Protein AF-A0A812W5X5-F1 (afdb_monomer_lite)

Organism: Symbiodinium pilosum (NCBI:txid2952)

Sequence (114 aa):
ETPAAPATPVIEEPPQEAPAAPAAPVIPEPPQELTGDALVAFTRNQYLEALAKEGIPASRGAWLYGDYRNDIPDVSDPITCARACNLDEKCYHWNFKFMAKRCDLKAQNGGINQ

Structure (mmCIF, N/CA/C/O backbone):
data_AF-A0A812W5X5-F1
#
_entry.id   AF-A0A812W5X5-F1
#
loop_
_atom_site.group_PDB
_atom_site.id
_atom_site.type_symbol
_atom_site.label_atom_id
_atom_site.label_alt_id
_atom_site.label_comp_id
_atom_site.label_asym_id
_atom_site.label_entity_id
_atom_site.label_seq_id
_atom_site.pdbx_PDB_ins_code
_atom_site.Cartn_x
_atom_site.Cartn_y
_atom_site.Cartn_z
_atom_site.occupancy
_atom_site.B_iso_or_equiv
_atom_site.auth_seq_id
_atom_site.auth_comp_id
_atom_site.auth_asym_id
_atom_site.auth_atom_id
_atom_site.pdbx_PDB_model_num
ATOM 1 N N . GLU A 1 1 ? 66.569 33.051 -59.541 1.00 44.16 1 GLU A N 1
ATOM 2 C CA . GLU A 1 1 ? 65.240 33.508 -59.092 1.00 44.16 1 GLU A CA 1
ATOM 3 C C . GLU A 1 1 ? 64.201 32.478 -59.515 1.00 44.16 1 GLU A C 1
ATOM 5 O O . GLU A 1 1 ? 64.294 31.951 -60.617 1.00 44.16 1 GLU A O 1
ATOM 10 N N . THR A 1 2 ? 63.320 32.105 -58.589 1.00 54.59 2 THR A N 1
ATOM 11 C CA . THR A 1 2 ? 62.220 31.130 -58.726 1.00 54.59 2 THR A CA 1
ATOM 12 C C . THR A 1 2 ? 61.180 31.620 -59.763 1.00 54.59 2 THR A C 1
ATOM 14 O O . THR A 1 2 ? 61.124 32.826 -60.002 1.00 54.59 2 THR A O 1
ATOM 17 N N . PRO A 1 3 ? 60.324 30.759 -60.357 1.00 52.44 3 PRO A N 1
ATOM 18 C CA . PRO A 1 3 ? 59.151 30.293 -59.609 1.00 52.44 3 PRO A CA 1
ATOM 19 C C . PRO A 1 3 ? 58.824 28.800 -59.779 1.00 52.44 3 PRO A C 1
ATOM 21 O O . PRO A 1 3 ? 58.935 28.208 -60.850 1.00 52.44 3 PRO A O 1
ATOM 24 N N . ALA A 1 4 ? 58.392 28.217 -58.662 1.00 59.12 4 ALA A N 1
ATOM 25 C CA . ALA A 1 4 ? 57.837 26.882 -58.549 1.00 59.12 4 ALA A CA 1
ATOM 26 C C . ALA A 1 4 ? 56.477 26.797 -59.258 1.00 59.12 4 ALA A C 1
ATOM 28 O O . ALA A 1 4 ? 55.669 27.724 -59.189 1.00 59.12 4 ALA A O 1
ATOM 29 N N . ALA A 1 5 ? 56.232 25.668 -59.920 1.00 63.16 5 ALA A N 1
ATOM 30 C CA . ALA A 1 5 ? 54.938 25.336 -60.500 1.00 63.16 5 ALA A CA 1
ATOM 31 C C . ALA A 1 5 ? 53.891 25.058 -59.395 1.00 63.16 5 ALA A C 1
ATOM 33 O O . ALA A 1 5 ? 54.253 24.553 -58.328 1.00 63.16 5 ALA A O 1
ATOM 34 N N . PRO A 1 6 ? 52.605 25.380 -59.625 1.00 62.19 6 PRO A N 1
ATOM 35 C CA . PRO A 1 6 ? 51.551 25.221 -58.628 1.00 62.19 6 PRO A CA 1
ATOM 36 C C . PRO A 1 6 ? 51.193 23.744 -58.414 1.00 62.19 6 PRO A C 1
ATOM 38 O O . PRO A 1 6 ? 51.029 22.986 -59.368 1.00 62.19 6 PRO A O 1
ATOM 41 N N . ALA A 1 7 ? 51.040 23.349 -57.149 1.00 60.91 7 ALA A N 1
ATOM 42 C CA . ALA A 1 7 ? 50.501 22.050 -56.770 1.00 60.91 7 ALA A CA 1
ATOM 43 C C . ALA A 1 7 ? 48.99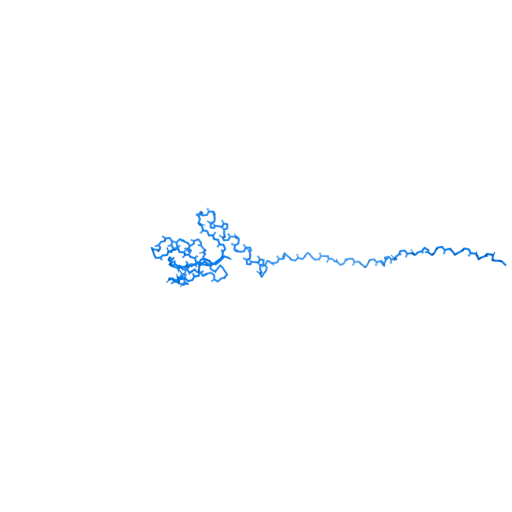0 22.007 -57.050 1.00 60.91 7 ALA A C 1
ATOM 45 O O . ALA A 1 7 ? 48.235 22.862 -56.587 1.00 60.91 7 ALA A O 1
ATOM 46 N N . THR A 1 8 ? 48.551 21.008 -57.809 1.00 61.78 8 THR A N 1
ATOM 47 C CA . THR A 1 8 ? 47.135 20.675 -57.997 1.00 61.78 8 THR A CA 1
ATOM 48 C C . THR A 1 8 ? 46.516 20.145 -56.698 1.00 61.78 8 THR A C 1
ATOM 50 O O . THR A 1 8 ? 47.173 19.371 -55.998 1.00 61.78 8 THR A O 1
ATOM 53 N N . PRO A 1 9 ? 45.256 20.493 -56.381 1.00 63.31 9 PRO A N 1
ATOM 54 C CA . PRO A 1 9 ? 44.536 19.897 -55.264 1.00 63.31 9 PRO A CA 1
ATOM 55 C C . PRO A 1 9 ? 44.193 18.436 -55.585 1.00 63.31 9 PRO A C 1
ATOM 57 O O . PRO A 1 9 ? 43.598 18.139 -56.621 1.00 63.31 9 PRO A O 1
ATOM 60 N N . VAL A 1 10 ? 44.578 17.525 -54.692 1.00 64.56 10 VAL A N 1
ATOM 61 C CA . VAL A 1 10 ? 44.120 16.133 -54.711 1.00 64.56 10 VAL A CA 1
ATOM 62 C C . VAL A 1 10 ? 42.662 16.142 -54.264 1.00 64.56 10 VAL A C 1
ATOM 64 O O . VAL A 1 10 ? 42.361 16.495 -53.127 1.00 64.56 10 VAL A O 1
ATOM 67 N N . ILE A 1 11 ? 41.756 15.818 -55.181 1.00 64.06 11 ILE A N 1
ATOM 68 C CA . ILE A 1 11 ? 40.355 15.560 -54.858 1.00 64.06 11 ILE A CA 1
ATOM 69 C C . ILE A 1 11 ? 40.326 14.171 -54.219 1.00 64.06 11 ILE A C 1
ATOM 71 O O . ILE A 1 11 ? 40.632 13.183 -54.881 1.00 64.06 11 ILE A O 1
ATOM 75 N N . GLU A 1 12 ? 40.035 14.111 -52.923 1.00 63.94 12 GLU A N 1
ATOM 76 C CA . GLU A 1 12 ? 39.840 12.855 -52.202 1.00 63.94 12 GLU A CA 1
ATOM 77 C C . GLU A 1 12 ? 38.510 12.244 -52.667 1.00 63.94 12 GLU A C 1
ATOM 79 O O . GLU A 1 12 ? 37.442 12.843 -52.517 1.00 63.94 12 GLU A O 1
ATOM 84 N N . GLU A 1 13 ? 38.594 11.094 -53.332 1.00 62.56 13 GLU A N 1
ATOM 85 C CA . GLU A 1 13 ? 37.435 10.346 -53.809 1.00 62.56 13 GLU A CA 1
ATOM 86 C C . GLU A 1 13 ? 36.631 9.845 -52.592 1.00 62.56 13 GLU A C 1
ATOM 88 O O . GLU A 1 13 ? 37.227 9.294 -51.661 1.00 62.56 13 GLU A O 1
ATOM 93 N N . PRO A 1 14 ? 35.300 10.043 -52.539 1.00 65.50 14 PRO A N 1
ATOM 94 C CA . PRO A 1 14 ? 34.496 9.514 -51.446 1.00 65.50 14 PRO A CA 1
ATOM 95 C C . PRO A 1 14 ? 34.588 7.978 -51.421 1.00 65.50 14 PRO A C 1
ATOM 97 O O . PRO A 1 14 ? 34.684 7.361 -52.486 1.00 65.50 14 PRO A O 1
ATOM 100 N N . PRO A 1 15 ? 34.539 7.335 -50.239 1.00 62.94 15 PRO A N 1
ATOM 101 C CA . PRO A 1 15 ? 34.649 5.885 -50.139 1.00 62.94 15 PRO A CA 1
ATOM 102 C C . PRO A 1 15 ? 33.556 5.217 -50.977 1.00 62.94 15 PRO A C 1
ATOM 104 O O . PRO A 1 15 ? 32.369 5.432 -50.731 1.00 62.94 15 PRO A O 1
ATOM 107 N N . GLN A 1 16 ? 33.950 4.414 -51.967 1.00 61.94 16 GLN A N 1
ATOM 108 C CA . GLN A 1 16 ? 33.013 3.577 -52.710 1.00 61.94 16 GLN A CA 1
ATOM 109 C C . GLN A 1 16 ? 32.335 2.603 -51.739 1.00 61.94 16 GLN A C 1
ATOM 111 O O . GLN A 1 16 ? 32.994 1.762 -51.122 1.00 61.94 16 GLN A O 1
ATOM 116 N N . GLU A 1 17 ? 31.012 2.720 -51.607 1.00 61.69 17 GLU A N 1
ATOM 117 C CA . GLU A 1 17 ? 30.176 1.717 -50.954 1.00 61.69 17 GLU A CA 1
ATOM 118 C C . GLU A 1 17 ? 30.370 0.369 -51.653 1.00 61.69 17 GLU A C 1
ATOM 120 O O . GLU A 1 17 ? 30.119 0.215 -52.851 1.00 61.69 17 GLU A O 1
ATOM 125 N N . ALA A 1 18 ? 30.822 -0.623 -50.887 1.00 65.06 18 ALA A N 1
ATOM 126 C CA . ALA A 1 18 ? 30.814 -2.007 -51.326 1.00 65.06 18 ALA A CA 1
ATOM 127 C C . ALA A 1 18 ? 29.367 -2.431 -51.650 1.00 65.06 18 ALA A C 1
ATOM 129 O O . ALA A 1 18 ? 28.441 -2.030 -50.939 1.00 65.06 18 ALA A O 1
ATOM 130 N N . PRO A 1 19 ? 29.140 -3.253 -52.691 1.00 57.84 19 PRO A N 1
ATOM 131 C CA . PRO A 1 19 ? 27.802 -3.711 -53.034 1.00 57.84 19 PRO A CA 1
ATOM 132 C C . PRO A 1 19 ? 27.177 -4.444 -51.843 1.00 57.84 19 PRO A C 1
ATOM 134 O O . PRO A 1 19 ? 27.740 -5.411 -51.324 1.00 57.84 19 PRO A O 1
ATOM 137 N N . ALA A 1 20 ? 26.015 -3.952 -51.413 1.00 61.22 20 ALA A N 1
ATOM 138 C CA . ALA A 1 20 ? 25.245 -4.511 -50.316 1.00 61.22 20 ALA A CA 1
ATOM 139 C C . ALA A 1 20 ? 24.990 -6.006 -50.557 1.00 61.22 20 ALA A C 1
ATOM 141 O O . ALA A 1 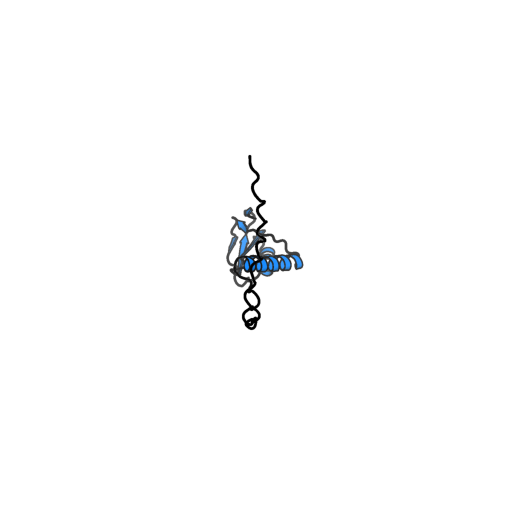20 ? 24.404 -6.403 -51.568 1.00 61.22 20 ALA A O 1
ATOM 142 N N . ALA A 1 21 ? 25.429 -6.837 -49.612 1.00 62.38 21 ALA A N 1
ATOM 143 C CA . ALA A 1 21 ? 25.010 -8.227 -49.549 1.00 62.38 21 ALA A CA 1
ATOM 144 C C . ALA A 1 21 ? 23.468 -8.290 -49.487 1.00 62.38 21 ALA A C 1
ATOM 146 O O . ALA A 1 21 ? 22.849 -7.401 -48.894 1.00 62.38 21 ALA A O 1
ATOM 147 N N . PRO A 1 22 ? 22.827 -9.311 -50.086 1.00 60.84 22 PRO A N 1
ATOM 148 C CA . PRO A 1 22 ? 21.375 -9.440 -50.055 1.00 60.84 22 PRO A CA 1
ATOM 149 C C . PRO A 1 22 ? 20.884 -9.437 -48.604 1.00 60.84 22 PRO A C 1
ATOM 151 O O . PRO A 1 22 ? 21.334 -10.241 -47.787 1.00 60.84 22 PRO A O 1
ATOM 154 N N . ALA A 1 23 ? 19.985 -8.500 -48.290 1.00 62.19 23 ALA A N 1
ATOM 155 C CA . ALA A 1 23 ? 19.414 -8.342 -46.962 1.00 62.19 23 ALA A CA 1
ATOM 156 C C . ALA A 1 23 ? 18.763 -9.659 -46.521 1.00 62.19 23 ALA A C 1
ATOM 158 O O . ALA A 1 23 ? 17.836 -10.156 -47.166 1.00 62.19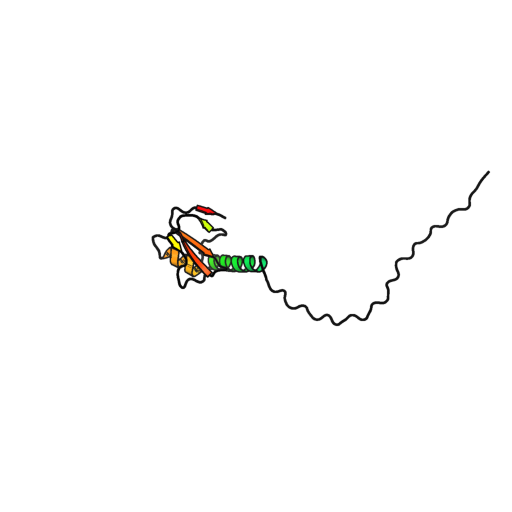 23 ALA A O 1
ATOM 159 N N . ALA A 1 24 ? 19.262 -10.235 -45.428 1.00 65.88 24 ALA A N 1
ATOM 160 C CA . ALA A 1 24 ? 18.595 -11.349 -44.774 1.00 65.88 24 ALA A CA 1
ATOM 161 C C . ALA A 1 24 ? 17.166 -10.923 -44.372 1.00 65.88 24 ALA A C 1
ATOM 163 O O . ALA A 1 24 ? 16.951 -9.753 -44.040 1.00 65.88 24 ALA A O 1
ATOM 164 N N . PRO A 1 25 ? 16.180 -11.838 -44.396 1.00 63.72 25 PRO A N 1
ATOM 165 C CA . PRO A 1 25 ? 14.828 -11.527 -43.952 1.00 63.72 25 PRO A CA 1
ATOM 166 C C . PRO A 1 25 ? 14.863 -11.042 -42.499 1.00 63.72 25 PRO A C 1
ATOM 168 O O . PRO A 1 25 ? 15.303 -11.766 -41.606 1.00 63.72 25 PRO A O 1
ATOM 171 N N . VAL A 1 26 ? 14.408 -9.807 -42.276 1.00 68.19 26 VAL A N 1
ATOM 172 C CA . VAL A 1 26 ? 14.225 -9.235 -40.939 1.00 68.19 26 VAL A CA 1
ATOM 173 C C . VAL A 1 26 ? 13.106 -10.027 -40.269 1.00 68.19 26 VAL A C 1
ATOM 175 O O . VAL A 1 26 ? 11.927 -9.819 -40.552 1.00 68.19 26 VAL A O 1
ATOM 178 N N . ILE A 1 27 ? 13.472 -10.990 -39.426 1.00 72.44 27 ILE A N 1
ATOM 179 C CA . ILE A 1 27 ? 12.517 -11.635 -38.527 1.00 72.44 27 ILE A CA 1
ATOM 180 C C . ILE A 1 27 ? 12.066 -10.539 -37.552 1.00 72.44 27 ILE A C 1
ATOM 182 O O . ILE A 1 27 ? 12.936 -9.906 -36.951 1.00 72.44 27 ILE A O 1
ATOM 186 N N . PRO A 1 28 ? 10.758 -10.261 -37.408 1.00 71.00 28 PRO A N 1
ATOM 187 C CA . PRO A 1 28 ? 10.302 -9.263 -36.451 1.00 71.00 28 PRO A CA 1
ATOM 188 C C . PRO A 1 28 ? 10.770 -9.673 -35.055 1.00 71.00 28 PRO A C 1
ATOM 190 O O . PRO A 1 28 ? 10.503 -10.793 -34.613 1.00 71.00 28 PRO A O 1
ATOM 193 N N . GLU A 1 29 ? 11.496 -8.780 -34.381 1.00 68.19 29 GLU A N 1
ATOM 194 C CA . GLU A 1 29 ? 11.870 -8.994 -32.988 1.00 68.19 29 GLU A CA 1
ATOM 195 C C . GLU A 1 29 ? 10.598 -9.198 -32.151 1.00 68.19 29 GLU A C 1
ATOM 197 O O . GLU A 1 29 ? 9.602 -8.489 -32.354 1.00 68.19 29 GLU A O 1
ATOM 202 N N . PRO A 1 30 ? 10.595 -10.175 -31.228 1.00 71.19 30 PRO A N 1
ATOM 203 C CA . PRO A 1 30 ? 9.470 -10.365 -30.330 1.00 71.19 30 PRO A CA 1
ATOM 204 C C . PRO A 1 30 ? 9.237 -9.084 -29.512 1.00 71.19 30 PRO A C 1
ATOM 206 O O . PRO A 1 30 ? 10.186 -8.334 -29.258 1.00 71.19 30 PRO A O 1
ATOM 209 N N . PRO A 1 31 ? 7.988 -8.814 -29.084 1.00 75.69 31 PRO A N 1
ATOM 210 C CA . PRO A 1 31 ? 7.697 -7.696 -28.199 1.00 75.69 31 PRO A CA 1
ATOM 211 C C . PRO A 1 31 ? 8.655 -7.712 -27.010 1.00 75.69 31 PRO A C 1
ATOM 213 O O . PRO A 1 31 ? 8.797 -8.735 -26.342 1.00 75.69 31 PRO A O 1
ATOM 216 N N . GLN A 1 32 ? 9.325 -6.588 -26.772 1.00 75.06 32 GLN A N 1
ATOM 217 C CA . GLN A 1 32 ? 10.265 -6.458 -25.666 1.00 75.06 32 GLN A CA 1
ATOM 218 C C . GLN A 1 32 ? 9.496 -6.669 -24.354 1.00 75.06 3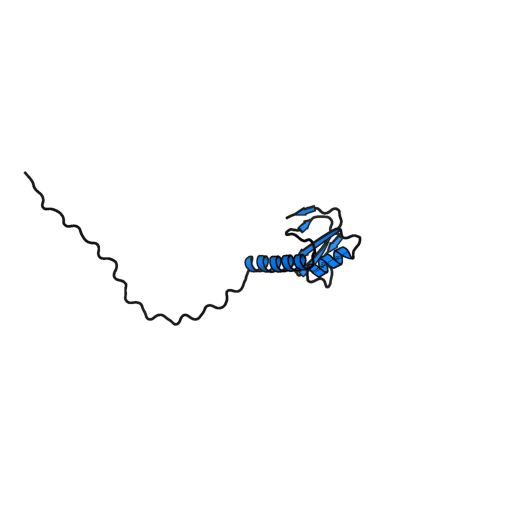2 GLN A C 1
ATOM 220 O O . GLN A 1 32 ? 8.631 -5.864 -23.998 1.00 75.06 32 GLN A O 1
ATOM 225 N N . GLU A 1 33 ? 9.767 -7.772 -23.656 1.00 82.44 33 GLU A N 1
ATOM 226 C CA . GLU A 1 33 ? 9.149 -8.054 -22.363 1.00 82.44 33 GLU A CA 1
ATOM 227 C C . GLU A 1 33 ? 9.622 -7.029 -21.330 1.00 82.44 33 GLU A C 1
ATOM 229 O O . GLU A 1 33 ? 10.813 -6.726 -21.208 1.00 82.44 33 GLU A O 1
ATOM 234 N N . LEU A 1 34 ? 8.681 -6.483 -20.559 1.00 88.19 34 LEU A N 1
ATOM 235 C CA . LEU A 1 34 ? 9.016 -5.546 -19.498 1.00 88.19 34 LEU A CA 1
ATOM 236 C C . LEU A 1 34 ? 9.708 -6.314 -18.366 1.00 88.19 34 LEU A C 1
ATOM 238 O O . LEU A 1 34 ? 9.101 -7.173 -17.729 1.00 88.19 34 LEU A O 1
ATOM 242 N N . THR A 1 35 ? 10.974 -6.004 -18.104 1.00 90.81 35 THR A N 1
ATOM 243 C CA . THR A 1 35 ? 11.790 -6.695 -17.096 1.00 90.81 35 THR A CA 1
ATOM 244 C C . THR A 1 35 ? 12.402 -5.712 -16.098 1.00 90.81 35 THR A C 1
ATOM 246 O O . THR A 1 35 ? 12.375 -4.493 -16.296 1.00 90.81 35 THR A O 1
ATOM 249 N N . GLY A 1 36 ? 12.906 -6.241 -14.977 1.00 91.62 36 GLY A N 1
ATOM 250 C CA . GLY A 1 36 ? 13.641 -5.476 -13.965 1.00 91.62 36 GLY A CA 1
ATOM 251 C C . GLY A 1 36 ? 12.894 -4.236 -13.463 1.00 91.62 36 GLY A C 1
ATOM 252 O O . GLY A 1 36 ? 11.709 -4.294 -13.126 1.00 91.62 36 GLY A O 1
ATOM 253 N N . ASP A 1 37 ? 13.589 -3.100 -13.436 1.00 93.06 37 ASP A N 1
ATOM 254 C CA . ASP A 1 37 ? 13.063 -1.833 -12.920 1.00 93.06 37 ASP A CA 1
ATOM 255 C C . ASP A 1 37 ? 11.861 -1.308 -13.709 1.00 93.06 37 ASP A C 1
ATOM 257 O O . ASP A 1 37 ? 10.954 -0.709 -13.124 1.00 93.06 37 ASP A O 1
ATOM 261 N N . ALA A 1 38 ? 11.813 -1.563 -15.021 1.00 93.25 38 ALA A N 1
ATOM 262 C CA . ALA A 1 38 ? 10.684 -1.162 -15.854 1.00 93.25 38 ALA A CA 1
ATOM 263 C C . ALA A 1 38 ? 9.412 -1.910 -15.432 1.00 93.25 38 ALA A C 1
ATOM 265 O O . ALA A 1 38 ? 8.363 -1.288 -15.246 1.00 93.25 38 ALA A O 1
ATOM 266 N N . LEU A 1 39 ? 9.521 -3.220 -15.175 1.00 93.56 39 LEU A N 1
ATOM 267 C CA . LEU A 1 39 ? 8.416 -4.029 -14.658 1.00 93.56 39 LEU A CA 1
ATOM 268 C C . LEU A 1 39 ? 7.955 -3.558 -13.276 1.00 93.56 39 LEU A C 1
ATOM 270 O O . LEU A 1 39 ? 6.754 -3.421 -13.029 1.00 93.56 39 LEU A O 1
ATOM 274 N N . VAL A 1 40 ? 8.905 -3.273 -12.385 1.00 94.62 40 VAL A N 1
ATOM 275 C CA . VAL A 1 40 ? 8.630 -2.774 -11.031 1.00 94.62 40 VAL A CA 1
ATOM 276 C C . VAL A 1 40 ? 7.902 -1.428 -11.090 1.00 94.62 40 VAL A C 1
ATOM 278 O O . VAL A 1 40 ? 6.898 -1.233 -10.401 1.00 94.62 40 VAL A O 1
ATOM 281 N N . ALA A 1 41 ? 8.372 -0.501 -11.927 1.00 94.81 41 ALA A N 1
ATOM 282 C CA . ALA A 1 41 ? 7.769 0.816 -12.084 1.00 94.81 41 ALA A CA 1
ATOM 283 C C . ALA A 1 41 ? 6.361 0.741 -12.681 1.00 94.81 41 ALA A C 1
ATOM 285 O O . ALA A 1 41 ? 5.445 1.367 -12.146 1.00 94.81 41 ALA A O 1
ATOM 286 N N . PHE A 1 42 ? 6.184 -0.046 -13.741 1.00 95.31 42 PHE A N 1
ATOM 287 C CA . PHE A 1 42 ? 4.893 -0.259 -14.385 1.00 95.31 42 PHE A CA 1
ATOM 288 C C . PHE A 1 42 ? 3.872 -0.861 -13.420 1.00 95.31 42 PHE A C 1
ATOM 290 O O . PHE A 1 42 ? 2.800 -0.292 -13.224 1.00 95.31 42 PHE A O 1
ATOM 297 N N . THR A 1 43 ? 4.236 -1.951 -12.741 1.00 95.38 43 THR A N 1
ATOM 298 C CA . THR A 1 43 ? 3.347 -2.647 -11.799 1.00 95.38 43 THR A CA 1
ATOM 299 C C . THR A 1 43 ? 2.937 -1.738 -10.643 1.00 95.38 43 THR A C 1
ATOM 301 O O . THR A 1 43 ? 1.764 -1.667 -10.279 1.00 95.38 43 THR A O 1
ATOM 304 N N . ARG A 1 44 ? 3.891 -0.994 -10.072 1.00 96.19 44 ARG A N 1
ATOM 305 C CA . ARG A 1 44 ? 3.603 -0.006 -9.028 1.00 96.19 44 ARG A CA 1
ATOM 306 C C . ARG A 1 44 ? 2.618 1.056 -9.516 1.00 96.19 44 ARG A C 1
ATOM 308 O O . ARG A 1 44 ? 1.680 1.378 -8.793 1.00 96.19 44 ARG A O 1
ATOM 315 N N . ASN A 1 45 ? 2.852 1.618 -10.701 1.00 97.12 45 ASN A N 1
ATOM 316 C CA . ASN A 1 45 ? 2.012 2.685 -11.236 1.00 97.12 45 ASN A CA 1
ATOM 317 C C . ASN A 1 45 ? 0.582 2.186 -11.486 1.00 97.12 45 ASN A C 1
ATOM 319 O O . ASN A 1 45 ? -0.354 2.864 -11.077 1.00 97.12 45 ASN A O 1
ATOM 323 N N . GLN A 1 46 ? 0.411 0.969 -12.015 1.00 97.25 46 GLN A N 1
ATOM 324 C CA . GLN A 1 46 ? -0.915 0.357 -12.149 1.00 97.25 46 GLN A CA 1
ATOM 325 C C . GLN A 1 46 ? -1.658 0.262 -10.813 1.00 97.25 46 GLN A C 1
ATOM 327 O O . GLN A 1 46 ? -2.843 0.580 -10.733 1.00 97.25 46 GLN A O 1
ATOM 332 N N . TYR A 1 47 ? -0.971 -0.148 -9.745 1.00 97.69 47 TYR A N 1
ATOM 333 C CA . TYR A 1 47 ? -1.591 -0.225 -8.425 1.00 97.69 47 TYR A CA 1
ATOM 334 C C . TYR A 1 47 ? -1.954 1.147 -7.853 1.00 97.69 47 TYR A C 1
ATOM 336 O O . TYR A 1 47 ? -3.029 1.286 -7.275 1.00 97.69 47 TYR A O 1
ATOM 344 N N . LEU A 1 48 ? -1.100 2.160 -8.026 1.00 97.62 48 LEU A N 1
ATOM 345 C CA . LEU A 1 48 ? -1.408 3.528 -7.597 1.00 97.62 48 LEU A CA 1
ATOM 346 C C . LEU A 1 48 ? -2.614 4.100 -8.3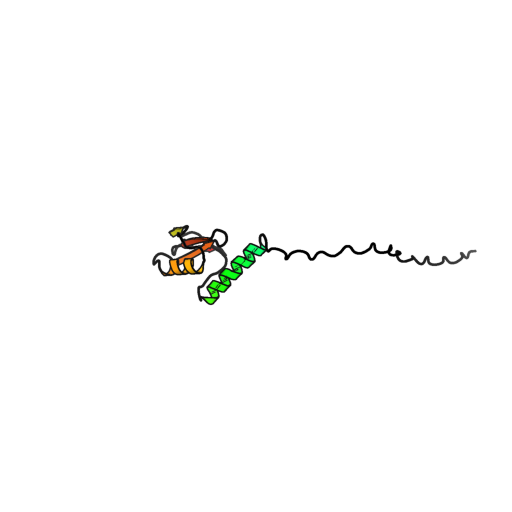54 1.00 97.62 48 LEU A C 1
ATOM 348 O O . LEU A 1 48 ? -3.480 4.711 -7.738 1.00 97.62 48 LEU A O 1
ATOM 352 N N . GLU A 1 49 ? -2.711 3.856 -9.661 1.00 98.00 49 GLU A N 1
ATOM 353 C CA . GLU A 1 49 ? -3.872 4.250 -10.467 1.00 98.00 49 GLU A CA 1
ATOM 354 C C . GLU A 1 49 ? -5.153 3.533 -10.025 1.00 98.00 49 GLU A C 1
ATOM 356 O O . GLU A 1 49 ? -6.213 4.155 -9.937 1.00 98.00 49 GLU A O 1
ATOM 361 N N . ALA A 1 50 ? -5.067 2.236 -9.714 1.00 97.75 50 ALA A N 1
ATOM 362 C CA . ALA A 1 50 ? -6.201 1.464 -9.214 1.00 97.75 50 ALA A CA 1
ATOM 363 C C . ALA A 1 50 ? -6.687 1.984 -7.850 1.00 97.75 50 ALA A C 1
ATOM 365 O O . ALA A 1 50 ? -7.884 2.174 -7.657 1.00 97.75 50 ALA A O 1
ATOM 366 N N . LEU A 1 51 ? -5.767 2.292 -6.931 1.00 98.31 51 LEU A N 1
ATOM 367 C CA . LEU A 1 51 ? -6.091 2.905 -5.638 1.00 98.31 51 LEU A CA 1
ATOM 368 C C . LEU A 1 51 ? -6.722 4.291 -5.809 1.00 98.31 51 LEU A C 1
ATOM 370 O O . LEU A 1 51 ? -7.723 4.592 -5.163 1.00 98.31 51 LEU A O 1
ATOM 374 N N . ALA A 1 52 ? -6.180 5.110 -6.715 1.00 98.19 52 ALA A N 1
ATOM 375 C CA . ALA A 1 52 ? -6.717 6.434 -7.010 1.00 98.19 52 ALA A CA 1
ATOM 376 C C . ALA A 1 52 ? -8.147 6.365 -7.570 1.00 98.19 52 ALA A C 1
ATOM 378 O O . ALA A 1 52 ? -8.994 7.160 -7.166 1.00 98.19 52 ALA A O 1
ATOM 379 N N . LYS A 1 53 ? -8.446 5.389 -8.441 1.00 98.31 53 LYS A N 1
ATOM 380 C CA . LYS A 1 53 ? -9.813 5.132 -8.934 1.00 98.31 53 LYS A CA 1
ATOM 381 C C . LYS A 1 53 ? -10.793 4.778 -7.817 1.00 98.31 53 LYS A C 1
ATOM 383 O O . LYS A 1 53 ? -11.946 5.189 -7.881 1.00 98.31 53 LYS A O 1
ATOM 388 N N . GLU A 1 54 ? -10.333 4.056 -6.800 1.00 97.81 54 GLU A N 1
ATOM 389 C CA . GLU A 1 54 ? -11.124 3.701 -5.615 1.00 97.81 54 GLU A CA 1
ATOM 390 C C . GLU A 1 54 ? -11.182 4.831 -4.568 1.00 97.81 54 GLU A C 1
ATOM 392 O O . GLU A 1 54 ? -11.812 4.673 -3.524 1.00 97.81 54 GLU A O 1
ATOM 397 N N . GLY A 1 55 ? -10.513 5.966 -4.805 1.00 97.81 55 GLY A N 1
ATOM 398 C CA . GLY A 1 55 ? -10.426 7.065 -3.839 1.00 97.81 55 GLY A CA 1
ATOM 399 C C . GLY A 1 55 ? -9.597 6.727 -2.595 1.00 97.81 55 GLY A C 1
ATOM 400 O O . GLY A 1 55 ? -9.751 7.374 -1.560 1.00 97.81 55 GLY A O 1
ATOM 401 N N . ILE A 1 56 ? -8.725 5.719 -2.674 1.00 97.88 56 ILE A N 1
ATOM 402 C CA . ILE A 1 56 ? -7.877 5.286 -1.563 1.00 97.88 56 ILE A CA 1
ATOM 403 C C . ILE A 1 56 ? -6.560 6.078 -1.603 1.00 97.88 56 ILE A C 1
ATOM 405 O O . ILE A 1 56 ? -5.805 5.953 -2.572 1.00 97.88 56 ILE A O 1
ATOM 409 N N . PRO A 1 57 ? -6.237 6.871 -0.564 1.00 95.56 57 PRO A N 1
ATOM 410 C CA . PRO A 1 57 ? -4.991 7.624 -0.526 1.00 95.56 57 PRO A CA 1
ATOM 411 C C . PRO A 1 57 ? -3.795 6.678 -0.380 1.00 95.56 57 PRO A C 1
ATOM 413 O O . PRO A 1 57 ? -3.730 5.865 0.543 1.00 95.56 57 PRO A O 1
ATOM 416 N N . ALA A 1 58 ? -2.828 6.809 -1.286 1.00 96.06 58 ALA A N 1
ATOM 417 C CA . ALA A 1 58 ? -1.582 6.057 -1.262 1.00 96.06 58 ALA A CA 1
ATOM 418 C C . ALA A 1 58 ? -0.461 6.851 -1.935 1.00 96.06 58 ALA A C 1
ATOM 420 O O . ALA A 1 58 ? -0.693 7.637 -2.854 1.00 96.06 58 ALA A O 1
ATOM 421 N N . SER A 1 59 ? 0.772 6.615 -1.501 1.00 95.38 59 SER A N 1
ATOM 422 C CA . SER A 1 59 ? 1.969 7.193 -2.105 1.00 95.38 59 SER A CA 1
ATOM 423 C C . SER A 1 59 ? 3.075 6.150 -2.192 1.00 95.38 59 SER A C 1
ATOM 425 O O . SER A 1 59 ? 3.023 5.097 -1.554 1.00 95.38 59 SER A O 1
ATOM 427 N N . ARG A 1 60 ? 4.112 6.454 -2.977 1.00 95.62 60 ARG A N 1
ATOM 428 C CA . ARG A 1 60 ? 5.374 5.720 -2.877 1.00 95.62 60 ARG A CA 1
ATOM 429 C C . ARG A 1 60 ? 5.972 5.888 -1.484 1.00 95.62 60 ARG A C 1
ATOM 431 O O . ARG A 1 60 ? 5.789 6.927 -0.851 1.00 95.62 60 ARG A O 1
ATOM 438 N N . GLY A 1 61 ? 6.691 4.854 -1.063 1.00 95.38 61 GLY A N 1
ATOM 439 C CA . GLY A 1 61 ? 7.381 4.818 0.212 1.00 95.38 61 GLY A CA 1
ATOM 440 C C . GLY A 1 61 ? 6.953 3.639 1.071 1.00 95.38 61 GLY A C 1
ATOM 441 O O . GLY A 1 61 ? 6.298 2.704 0.605 1.00 95.38 61 GLY A O 1
ATOM 442 N N . ALA A 1 62 ? 7.343 3.697 2.335 1.00 95.69 62 ALA A N 1
ATOM 443 C CA . ALA A 1 62 ? 6.890 2.788 3.366 1.00 95.69 62 ALA A CA 1
ATOM 444 C C . ALA A 1 62 ? 6.747 3.540 4.688 1.00 95.69 62 ALA A C 1
ATOM 446 O O . ALA A 1 62 ? 7.600 4.343 5.065 1.00 95.69 62 ALA A O 1
ATOM 447 N N . TRP A 1 63 ? 5.690 3.222 5.420 1.00 95.94 63 TRP A N 1
ATOM 448 C CA . TRP A 1 63 ? 5.596 3.526 6.837 1.00 95.94 63 TRP A CA 1
ATOM 449 C C . TRP A 1 63 ? 6.576 2.638 7.598 1.00 95.94 63 TRP A C 1
ATOM 451 O O . TRP A 1 63 ? 6.465 1.407 7.582 1.00 95.94 63 TRP A O 1
ATOM 461 N N . LEU A 1 64 ? 7.573 3.273 8.200 1.00 95.19 64 LEU A N 1
ATOM 462 C CA . LEU A 1 64 ? 8.596 2.661 9.031 1.00 95.19 64 LEU A CA 1
ATOM 463 C C . LEU A 1 64 ? 8.242 2.860 10.493 1.00 95.19 64 LEU A C 1
ATOM 465 O O . LEU A 1 64 ? 7.718 3.908 10.867 1.00 95.19 64 LEU A O 1
ATOM 469 N N . TYR A 1 65 ? 8.615 1.885 11.320 1.00 90.25 65 TYR A N 1
ATOM 470 C CA . TYR A 1 65 ? 8.288 1.875 12.742 1.00 90.25 65 TYR A CA 1
ATOM 471 C C . TYR A 1 65 ? 6.754 1.832 12.963 1.00 90.25 65 TYR A C 1
ATOM 473 O O . TYR A 1 65 ? 5.958 2.121 12.071 1.00 90.25 65 TYR A O 1
ATOM 481 N N . GLY A 1 66 ? 6.301 1.347 14.117 1.00 92.50 66 GLY A N 1
ATOM 482 C CA . GLY A 1 66 ? 4.866 1.117 14.344 1.00 92.50 66 GLY A CA 1
ATOM 483 C C . GLY A 1 66 ? 4.307 -0.139 13.671 1.00 92.50 66 GLY A C 1
ATOM 484 O O . GLY A 1 66 ? 3.133 -0.178 13.313 1.00 92.50 66 GLY A O 1
ATOM 485 N N . ASP A 1 67 ? 5.128 -1.179 13.498 1.00 94.69 67 ASP A N 1
ATOM 486 C CA . ASP A 1 67 ? 4.657 -2.509 13.109 1.00 94.69 67 ASP A CA 1
ATOM 487 C C . ASP A 1 67 ? 3.540 -2.984 14.046 1.00 94.69 67 ASP A C 1
ATOM 489 O O . ASP A 1 67 ? 3.737 -3.087 15.257 1.00 94.69 67 ASP A O 1
ATOM 493 N N . TYR A 1 68 ? 2.369 -3.275 13.481 1.00 95.69 68 TYR A N 1
ATOM 494 C CA . TYR A 1 68 ? 1.227 -3.776 14.240 1.00 95.69 68 TYR A CA 1
ATOM 495 C C . TYR A 1 68 ? 0.867 -5.201 13.822 1.00 95.69 68 TYR A C 1
ATOM 497 O O . TYR A 1 68 ? 0.855 -6.113 14.649 1.00 95.69 68 TYR A O 1
ATOM 505 N N . ARG A 1 69 ? 0.618 -5.407 12.527 1.00 96.81 69 ARG A N 1
ATOM 506 C CA . ARG A 1 69 ? 0.408 -6.732 11.939 1.00 96.81 69 ARG A CA 1
ATOM 507 C C . ARG A 1 69 ? 1.164 -6.809 10.629 1.00 96.81 69 ARG A C 1
ATOM 509 O O . ARG A 1 69 ? 1.081 -5.896 9.820 1.00 96.81 69 ARG A O 1
ATOM 516 N N . ASN A 1 70 ? 1.892 -7.892 10.423 1.00 96.62 70 ASN A N 1
ATOM 517 C CA . ASN A 1 70 ? 2.683 -8.093 9.217 1.00 96.62 70 ASN A CA 1
ATOM 518 C C . ASN A 1 70 ? 2.195 -9.346 8.503 1.00 96.62 70 ASN A C 1
ATOM 520 O O . ASN A 1 70 ? 1.763 -10.286 9.167 1.00 96.62 70 ASN A O 1
ATOM 524 N N . ASP A 1 71 ? 2.309 -9.347 7.179 1.00 95.94 71 ASP A N 1
ATOM 525 C CA . ASP A 1 71 ? 1.940 -10.483 6.332 1.00 95.94 71 ASP A CA 1
ATOM 526 C C . ASP A 1 71 ? 0.492 -10.949 6.557 1.00 95.94 71 ASP A C 1
ATOM 528 O O . ASP A 1 71 ? 0.232 -12.110 6.869 1.00 95.94 71 ASP A O 1
ATOM 532 N N . ILE A 1 72 ? -0.461 -10.010 6.442 1.00 96.38 72 ILE A N 1
ATOM 533 C CA . ILE A 1 72 ? -1.890 -10.331 6.569 1.00 96.38 72 ILE A CA 1
ATOM 534 C C . ILE A 1 72 ? -2.241 -11.436 5.555 1.00 96.38 72 ILE A C 1
ATOM 536 O O . ILE A 1 72 ? -2.035 -11.226 4.353 1.00 96.38 72 ILE A O 1
ATOM 540 N N . PRO A 1 73 ? -2.760 -12.594 6.009 1.00 93.81 73 PRO A N 1
ATOM 541 C CA . PRO A 1 73 ? -3.066 -13.709 5.124 1.00 93.81 73 PRO A CA 1
ATOM 542 C C . PRO A 1 73 ? -4.162 -13.324 4.131 1.00 93.81 73 PRO A C 1
ATOM 544 O O . PRO A 1 73 ? -5.013 -12.486 4.424 1.00 93.81 73 PRO A O 1
ATOM 547 N N . ASP A 1 74 ? -4.124 -13.941 2.951 1.00 92.81 74 ASP A N 1
ATOM 548 C CA . ASP A 1 74 ? -5.129 -13.785 1.890 1.00 92.81 74 ASP A CA 1
ATOM 549 C C . ASP A 1 74 ? -5.289 -12.354 1.332 1.00 92.81 74 ASP A C 1
ATOM 551 O O . ASP A 1 74 ? -6.224 -12.070 0.585 1.00 92.81 74 ASP A O 1
ATOM 555 N N . VAL A 1 75 ? -4.349 -11.446 1.627 1.00 96.44 75 VAL A N 1
ATOM 556 C CA . VAL A 1 75 ? -4.325 -10.079 1.084 1.00 96.44 75 VAL A CA 1
ATOM 557 C C . VAL A 1 75 ? -3.230 -9.943 0.029 1.00 96.44 75 VAL A C 1
ATOM 559 O O . VAL A 1 75 ? -2.084 -9.604 0.322 1.00 96.44 75 VAL A O 1
ATOM 562 N N . SER A 1 76 ? -3.603 -10.165 -1.231 1.00 95.81 76 SER A N 1
ATOM 563 C CA . SER A 1 76 ? -2.680 -10.150 -2.374 1.00 95.81 76 SER A CA 1
ATOM 564 C C . SER A 1 76 ? -2.721 -8.872 -3.219 1.00 95.81 76 SER A C 1
ATOM 566 O O . SER A 1 76 ? -2.096 -8.813 -4.278 1.00 95.81 76 SER A O 1
ATOM 568 N N . ASP A 1 77 ? -3.452 -7.843 -2.799 1.00 97.06 77 ASP A N 1
ATOM 569 C CA . ASP A 1 77 ? -3.569 -6.578 -3.526 1.00 97.06 77 ASP A CA 1
ATOM 570 C C . ASP A 1 77 ? -3.674 -5.379 -2.558 1.00 97.06 77 ASP A C 1
ATOM 572 O O . ASP A 1 77 ? -4.089 -5.534 -1.402 1.00 97.06 77 ASP A O 1
ATOM 576 N N . PRO A 1 78 ? -3.278 -4.169 -2.992 1.00 97.88 78 PRO A N 1
ATOM 577 C CA . PRO A 1 78 ? -3.212 -3.022 -2.096 1.00 97.88 78 PRO A CA 1
ATOM 578 C C . PRO A 1 78 ? -4.588 -2.456 -1.741 1.00 97.88 78 PRO A C 1
ATOM 580 O O . PRO A 1 78 ? -4.716 -1.835 -0.690 1.00 97.88 78 PRO A O 1
ATOM 583 N N . ILE A 1 79 ? -5.614 -2.661 -2.575 1.00 98.31 79 ILE A N 1
ATOM 584 C CA . ILE A 1 79 ? -6.974 -2.184 -2.292 1.00 98.31 79 ILE A CA 1
ATOM 585 C C . ILE A 1 79 ? -7.524 -2.969 -1.102 1.00 98.31 79 ILE A C 1
ATOM 587 O O . ILE A 1 79 ? -8.005 -2.379 -0.134 1.00 98.31 79 ILE A O 1
ATOM 591 N N . THR A 1 80 ? -7.385 -4.294 -1.129 1.00 98.12 80 THR A N 1
ATOM 592 C CA . THR A 1 80 ? -7.761 -5.165 -0.014 1.00 98.12 80 THR A CA 1
ATOM 593 C C . THR A 1 80 ? -6.922 -4.865 1.230 1.00 98.12 80 THR A C 1
ATOM 595 O O . THR A 1 80 ? -7.474 -4.816 2.325 1.00 98.12 80 THR A O 1
ATOM 598 N N . CYS A 1 81 ? -5.627 -4.558 1.085 1.00 98.38 81 CYS A N 1
ATOM 599 C CA . CYS A 1 81 ? -4.776 -4.150 2.212 1.00 98.38 81 CYS A CA 1
ATOM 600 C C . CYS A 1 81 ? -5.245 -2.843 2.871 1.00 98.38 81 CYS A C 1
ATOM 602 O O . CYS A 1 81 ? -5.378 -2.769 4.094 1.00 98.38 81 CYS A O 1
ATOM 604 N N . ALA A 1 82 ? -5.568 -1.825 2.072 1.00 98.19 82 ALA A N 1
ATOM 605 C CA . ALA A 1 82 ? -6.101 -0.565 2.576 1.00 98.19 82 ALA A CA 1
ATOM 606 C C . ALA A 1 82 ? -7.461 -0.754 3.264 1.00 98.19 82 ALA A C 1
ATOM 608 O O . ALA A 1 82 ? -7.700 -0.205 4.338 1.00 98.19 82 ALA A O 1
ATOM 609 N N . ARG A 1 83 ? -8.345 -1.576 2.684 1.00 97.75 83 ARG A N 1
ATOM 610 C CA . ARG A 1 83 ? -9.637 -1.925 3.295 1.00 97.75 83 ARG A CA 1
ATOM 611 C C . ARG A 1 83 ? -9.456 -2.682 4.611 1.00 97.75 83 ARG A C 1
ATOM 613 O O . ARG A 1 83 ? -10.156 -2.375 5.568 1.00 97.75 83 ARG A O 1
ATOM 620 N N . ALA A 1 84 ? -8.501 -3.609 4.683 1.00 97.50 84 ALA A N 1
ATOM 621 C CA . ALA A 1 84 ? -8.163 -4.309 5.920 1.00 97.50 84 ALA A CA 1
ATOM 622 C C . ALA A 1 84 ? -7.695 -3.334 7.010 1.00 97.50 84 ALA A C 1
ATOM 624 O O . ALA A 1 84 ? -8.111 -3.473 8.155 1.00 97.50 84 ALA A O 1
ATOM 625 N N . CYS A 1 85 ? -6.908 -2.313 6.653 1.00 97.69 85 CYS A N 1
ATOM 626 C CA . CYS A 1 85 ? -6.545 -1.245 7.584 1.00 97.69 85 CYS A CA 1
ATOM 627 C C . CYS A 1 85 ? -7.773 -0.453 8.056 1.00 97.69 85 CYS A C 1
ATOM 629 O O . CYS A 1 85 ? -7.953 -0.266 9.249 1.00 97.69 85 CYS A O 1
ATOM 631 N N . ASN A 1 86 ? -8.661 -0.049 7.143 1.00 96.81 86 ASN A N 1
ATOM 632 C CA . ASN A 1 86 ? -9.861 0.722 7.494 1.00 96.81 86 ASN A CA 1
ATOM 633 C C . ASN A 1 86 ? -10.832 -0.033 8.418 1.00 96.81 86 ASN A C 1
ATOM 635 O O . ASN A 1 86 ? -11.604 0.595 9.137 1.00 96.81 86 ASN A O 1
ATOM 639 N N . LEU A 1 87 ? -10.828 -1.367 8.369 1.00 96.81 87 LEU A N 1
ATOM 640 C CA . LEU A 1 87 ? -11.643 -2.224 9.234 1.00 96.81 87 LEU A CA 1
ATOM 641 C C . LEU A 1 87 ? -10.978 -2.522 10.587 1.00 96.81 87 LEU A C 1
ATOM 643 O O . LEU A 1 87 ? -11.627 -3.080 11.471 1.00 96.81 87 LEU A O 1
ATOM 647 N N . ASP A 1 88 ? -9.699 -2.189 10.752 1.00 97.00 88 ASP A N 1
ATOM 648 C CA . ASP A 1 88 ? -8.928 -2.454 11.960 1.00 97.00 88 ASP A CA 1
ATOM 649 C C . ASP A 1 88 ? -8.696 -1.146 12.725 1.00 97.00 88 ASP A C 1
ATOM 651 O O . ASP A 1 88 ? -7.888 -0.311 12.331 1.00 97.00 88 ASP A O 1
ATOM 655 N N . GLU A 1 89 ? -9.381 -0.975 13.859 1.00 97.00 89 GLU A N 1
ATOM 656 C CA . GLU A 1 89 ? -9.322 0.249 14.678 1.00 97.00 89 GLU A CA 1
ATOM 657 C C . GLU A 1 89 ? -7.910 0.598 15.178 1.00 97.00 89 GLU A C 1
ATOM 659 O O . GLU A 1 89 ? -7.657 1.726 15.602 1.00 97.00 89 GLU A O 1
ATOM 664 N N . LYS A 1 90 ? -6.978 -0.364 15.165 1.00 96.44 90 LYS A N 1
ATOM 665 C CA . LYS A 1 90 ? -5.585 -0.153 15.580 1.00 96.44 90 LYS A CA 1
ATOM 666 C C . LYS A 1 90 ? -4.669 0.182 14.405 1.00 96.44 90 LYS A C 1
ATOM 668 O O . LYS A 1 90 ? -3.493 0.483 14.626 1.00 96.44 90 LYS A O 1
ATOM 673 N N . CYS A 1 91 ? -5.183 0.132 13.179 1.00 97.38 91 CYS A N 1
ATOM 674 C CA . CYS A 1 91 ? -4.452 0.484 11.980 1.00 97.38 91 CYS A CA 1
ATOM 675 C C . CYS A 1 91 ? -4.628 1.965 11.639 1.00 97.38 91 CYS A C 1
ATOM 677 O O . CYS A 1 91 ? -5.734 2.482 11.530 1.00 97.38 91 CYS A O 1
ATOM 679 N N . TYR A 1 92 ? -3.502 2.642 11.439 1.00 97.19 92 TYR A N 1
ATOM 680 C CA . TYR A 1 92 ? -3.443 4.043 11.018 1.00 97.19 92 TYR A CA 1
ATOM 681 C C . TYR A 1 92 ? -2.773 4.185 9.657 1.00 97.19 92 TYR A C 1
ATOM 683 O O . TYR A 1 92 ? -3.076 5.108 8.899 1.00 97.19 92 TYR A O 1
ATOM 691 N N . HIS A 1 93 ? -1.867 3.261 9.338 1.00 97.12 93 HIS A N 1
ATOM 692 C CA . HIS A 1 93 ? -1.170 3.229 8.066 1.00 97.12 93 HIS A CA 1
ATOM 693 C C . HIS A 1 93 ? -1.000 1.794 7.583 1.00 97.12 93 HIS A C 1
ATOM 695 O O . HIS A 1 93 ? -1.078 0.844 8.355 1.00 97.12 93 HIS A O 1
ATOM 701 N N . TRP A 1 94 ? -0.720 1.624 6.300 1.00 97.62 94 TRP A N 1
ATOM 702 C CA . TRP A 1 94 ? -0.498 0.315 5.707 1.00 97.62 94 TRP A CA 1
ATOM 703 C C . TRP A 1 94 ? 0.638 0.393 4.692 1.00 97.62 94 TRP A C 1
ATOM 705 O O . TRP A 1 94 ? 0.881 1.432 4.079 1.00 97.62 94 TRP A O 1
ATOM 715 N N . ASN A 1 95 ? 1.336 -0.725 4.523 1.00 97.88 95 ASN A N 1
ATOM 716 C CA . ASN A 1 95 ? 2.319 -0.931 3.474 1.00 97.88 95 ASN A CA 1
ATOM 717 C C . ASN A 1 95 ? 1.888 -2.123 2.630 1.00 97.88 95 ASN A C 1
ATOM 719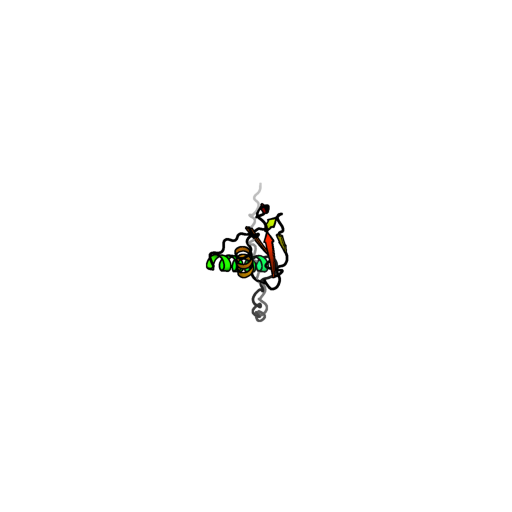 O O . ASN A 1 95 ? 1.557 -3.181 3.167 1.00 97.88 95 ASN A O 1
ATOM 723 N N . PHE A 1 96 ? 1.984 -1.984 1.310 1.00 98.31 96 PHE A N 1
ATOM 724 C CA . PHE A 1 96 ? 1.791 -3.102 0.397 1.00 98.31 96 PHE A CA 1
ATOM 725 C C . PHE A 1 96 ? 3.032 -3.329 -0.468 1.00 98.31 96 PHE A C 1
ATOM 727 O O . PHE A 1 96 ? 3.388 -2.520 -1.328 1.00 98.31 96 PHE A O 1
ATOM 734 N N . LYS A 1 97 ? 3.699 -4.464 -0.252 1.00 96.88 97 LYS A N 1
ATOM 735 C CA . LYS A 1 97 ? 4.877 -4.891 -1.016 1.00 96.88 97 LYS A CA 1
ATOM 736 C C . LYS A 1 97 ? 4.408 -5.638 -2.261 1.00 96.88 97 LYS A C 1
ATOM 738 O O . LYS A 1 97 ? 4.315 -6.862 -2.263 1.00 96.88 97 LYS A O 1
ATOM 743 N N . PHE A 1 98 ? 4.121 -4.900 -3.329 1.00 95.44 98 PHE A N 1
ATOM 744 C CA . PHE A 1 98 ? 3.440 -5.422 -4.522 1.00 95.44 98 PHE A CA 1
ATOM 745 C C . PHE A 1 98 ? 4.161 -6.544 -5.279 1.00 95.44 98 PHE A C 1
ATOM 747 O O . PHE A 1 98 ? 3.488 -7.329 -5.949 1.00 95.44 98 PHE A O 1
ATOM 754 N N . MET A 1 99 ? 5.489 -6.641 -5.175 1.00 94.31 99 MET A N 1
ATOM 755 C CA . MET A 1 99 ? 6.251 -7.751 -5.762 1.00 94.31 99 MET A CA 1
ATOM 756 C C . MET A 1 99 ? 6.085 -9.040 -4.954 1.00 94.31 99 MET A C 1
ATOM 758 O O . MET A 1 99 ? 5.947 -10.112 -5.528 1.00 94.31 99 MET A O 1
ATOM 762 N N . ALA A 1 100 ? 6.048 -8.925 -3.624 1.00 95.56 100 ALA A N 1
ATOM 763 C CA . ALA A 1 100 ? 5.885 -10.053 -2.707 1.00 95.56 100 ALA A CA 1
ATOM 764 C C . ALA A 1 100 ? 4.414 -10.360 -2.378 1.00 95.56 100 ALA A C 1
ATOM 766 O O . ALA A 1 100 ? 4.150 -11.316 -1.661 1.00 95.56 100 ALA A O 1
ATOM 767 N N . LYS A 1 101 ? 3.473 -9.532 -2.857 1.00 96.44 101 LYS A N 1
ATOM 768 C CA . LYS A 1 101 ? 2.038 -9.597 -2.532 1.00 96.44 101 LYS A CA 1
ATOM 769 C C . LYS A 1 101 ? 1.777 -9.645 -1.022 1.00 96.44 101 LYS A C 1
ATOM 771 O O . LYS A 1 101 ? 0.940 -10.404 -0.559 1.00 96.44 101 LYS A O 1
ATOM 776 N N . ARG A 1 102 ? 2.509 -8.818 -0.268 1.00 97.50 102 ARG A N 1
ATOM 777 C CA . ARG A 1 102 ? 2.442 -8.758 1.198 1.00 97.50 102 ARG A CA 1
ATOM 778 C C . ARG A 1 102 ? 1.809 -7.460 1.682 1.00 97.50 102 ARG A C 1
ATOM 780 O O . ARG A 1 102 ? 2.235 -6.381 1.262 1.00 97.50 102 ARG A O 1
ATOM 787 N N . CYS A 1 103 ? 0.874 -7.582 2.619 1.00 98.31 103 CYS A N 1
ATOM 788 C CA . CYS A 1 103 ? 0.253 -6.476 3.341 1.00 98.31 103 CYS A CA 1
ATOM 789 C C . CYS A 1 103 ? 0.773 -6.402 4.782 1.00 98.31 103 CYS A C 1
ATOM 791 O O . CYS A 1 103 ? 0.720 -7.392 5.508 1.00 98.31 103 CYS A O 1
ATOM 793 N N . ASP A 1 104 ? 1.229 -5.221 5.196 1.00 97.81 104 ASP A N 1
ATOM 794 C CA . ASP A 1 104 ? 1.625 -4.933 6.573 1.00 97.81 104 ASP A CA 1
ATOM 795 C C . ASP A 1 104 ? 0.808 -3.734 7.094 1.00 97.81 104 ASP A C 1
ATOM 797 O O . ASP A 1 104 ? 0.827 -2.660 6.492 1.00 97.81 104 ASP A O 1
ATOM 801 N N . LEU A 1 105 ? 0.120 -3.895 8.223 1.00 97.81 105 LEU A N 1
ATOM 802 C CA . LEU A 1 105 ? -0.629 -2.849 8.922 1.00 97.81 105 LEU A CA 1
ATOM 803 C C . LEU A 1 105 ? 0.242 -2.193 9.996 1.00 97.81 105 LEU A C 1
ATOM 805 O O . LEU A 1 105 ? 0.994 -2.866 10.712 1.00 97.81 105 LEU A O 1
ATOM 809 N N . LYS A 1 106 ? 0.115 -0.875 10.130 1.00 97.69 106 LYS A N 1
ATOM 810 C CA . LYS A 1 106 ? 0.919 -0.043 11.024 1.00 97.69 106 LYS A CA 1
ATOM 811 C C . LYS A 1 106 ? 0.043 0.761 11.977 1.00 97.69 106 LYS A C 1
ATOM 813 O O . LYS A 1 106 ? -1.009 1.275 11.596 1.00 97.69 106 LYS A O 1
ATOM 818 N N . ALA A 1 107 ? 0.519 0.888 13.207 1.00 96.81 107 ALA A N 1
ATOM 819 C CA . ALA A 1 107 ? -0.054 1.750 14.227 1.00 96.81 107 ALA A CA 1
ATOM 820 C C . ALA A 1 107 ? 0.352 3.222 14.019 1.00 96.81 107 ALA A C 1
ATOM 822 O O . ALA A 1 107 ? 1.193 3.551 13.183 1.00 96.81 107 ALA A O 1
ATOM 823 N N . GLN A 1 108 ? -0.240 4.112 14.818 1.00 96.12 108 GLN A N 1
ATOM 824 C CA . GLN A 1 108 ? -0.099 5.569 14.696 1.00 96.12 108 GLN A CA 1
ATOM 825 C C . GLN A 1 108 ? 1.326 6.104 14.920 1.00 96.12 108 GLN A C 1
ATOM 827 O O . GLN A 1 108 ? 1.645 7.213 14.509 1.00 96.12 108 GLN A O 1
ATOM 832 N N . ASN A 1 109 ? 2.188 5.352 15.603 1.00 94.56 109 ASN A N 1
ATOM 833 C CA . ASN A 1 109 ? 3.531 5.793 15.988 1.00 94.56 109 ASN A CA 1
ATOM 834 C C . ASN A 1 109 ? 4.600 5.578 14.897 1.00 94.56 109 ASN A C 1
ATOM 836 O O . ASN A 1 109 ? 5.792 5.654 15.197 1.00 94.56 109 ASN A O 1
ATOM 840 N N . GLY A 1 110 ? 4.191 5.278 13.663 1.00 90.25 110 GLY A N 1
ATOM 841 C CA . GLY A 1 110 ? 5.088 5.139 12.518 1.00 90.25 110 GLY A CA 1
ATOM 842 C C . GLY A 1 110 ? 5.467 6.474 11.870 1.00 90.25 110 GLY A C 1
ATOM 843 O O . GLY A 1 110 ? 4.790 7.488 12.028 1.00 90.25 110 GLY A O 1
ATOM 844 N N . GLY A 1 111 ? 6.555 6.464 11.102 1.00 94.06 111 GLY A N 1
ATOM 845 C CA . GLY A 1 111 ? 7.002 7.576 10.264 1.00 94.06 111 GLY A CA 1
ATOM 846 C C . GLY A 1 111 ? 7.104 7.157 8.800 1.00 94.06 111 GLY A C 1
ATOM 847 O O . GLY A 1 111 ? 7.522 6.042 8.496 1.00 94.06 111 GLY A O 1
ATOM 848 N N . ILE A 1 112 ? 6.724 8.038 7.876 1.00 94.38 112 ILE A N 1
ATOM 849 C CA . ILE A 1 112 ? 6.785 7.745 6.441 1.00 94.38 112 ILE A CA 1
ATOM 850 C C . ILE A 1 112 ? 8.195 7.986 5.882 1.00 94.38 112 ILE A C 1
ATOM 852 O O . ILE A 1 112 ? 8.793 9.034 6.113 1.00 94.38 112 ILE A O 1
ATOM 856 N N . ASN A 1 113 ? 8.711 7.021 5.121 1.00 93.69 113 ASN A N 1
ATOM 857 C CA . ASN A 1 113 ? 9.895 7.172 4.277 1.00 93.69 113 ASN A CA 1
ATOM 858 C C . ASN A 1 113 ? 9.460 7.094 2.810 1.00 93.69 113 ASN A C 1
ATOM 860 O O . ASN A 1 113 ? 8.890 6.073 2.422 1.00 93.69 113 ASN A O 1
ATOM 864 N N . GLN A 1 114 ? 9.679 8.153 2.027 1.00 84.88 114 GLN A N 1
ATOM 865 C CA . GLN A 1 114 ? 9.174 8.293 0.650 1.00 84.88 114 GLN A CA 1
ATOM 866 C C . GLN A 1 114 ? 10.263 8.114 -0.407 1.00 84.88 114 GLN A C 1
ATOM 868 O O . GLN A 1 114 ? 11.367 8.664 -0.210 1.00 84.88 114 GLN A O 1
#

pLDDT: mean 86.65, std 15.06, range [44.16, 98.38]

Secondary structure (DSSP, 8-state):
---PPPPPP---PPPPPPPPPPPPP-PPPPP----HHHHHHHHHHHHHHHHHHTT----SSEEES-EEE-S-TT--SHHHHHHHHHT-TT-SEEEEETTTTEEEEE-TT-EEE-

Radius of gyration: 31.66 Å; chains: 1; bounding box: 77×47×76 Å

Foldseek 3Di:
DDDDDDDDDDDDDPDDDDPDDPDDPPDPDDPDDQDDPSVVVVQVVVQVVVCVVVVHDDDPWDFPPQFDFWFDPPQQHVVVLSVVLVVDPQFDDWDAPNVVSIITGGGPPTDTDD